Protein AF-F4SYB8-F1 (afdb_monomer_lite)

Radius of gyration: 13.74 Å; chains: 1; bounding box: 25×24×35 Å

InterPro domains:
  IPR001584 Integrase, catalytic core [PF13683] (3-46)
  IPR012337 Ribonuclease H-like superfamily [SSF53098] (3-45)

Sequence (46 aa):
MDFSRPGKPTDNALVESFNGSLRDECLNVRWFLSLEDAQEKIECWR

Structure (mmCIF, N/CA/C/O backbone):
data_AF-F4SYB8-F1
#
_entry.id   AF-F4SYB8-F1
#
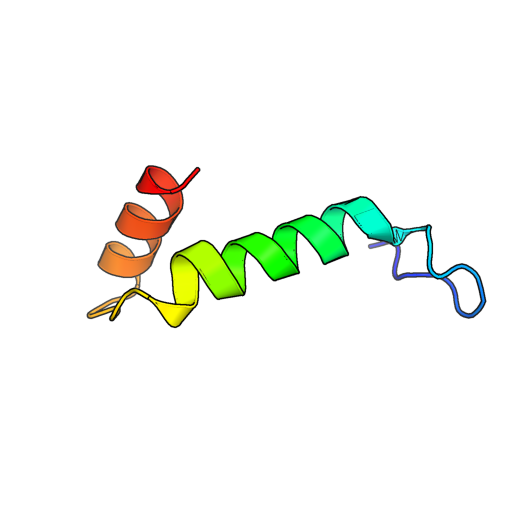loop_
_atom_site.group_PDB
_atom_site.id
_atom_site.type_symbol
_atom_site.label_atom_id
_atom_site.label_alt_id
_atom_site.label_comp_id
_atom_site.label_asym_id
_atom_site.label_entity_id
_atom_site.label_seq_id
_atom_site.pdbx_PDB_ins_code
_atom_site.Cartn_x
_atom_site.Cartn_y
_atom_site.Cartn_z
_atom_site.occupancy
_atom_site.B_iso_or_equiv
_atom_site.auth_seq_id
_atom_site.auth_comp_id
_atom_site.auth_asym_id
_atom_site.auth_atom_id
_atom_site.pdbx_PDB_model_num
ATOM 1 N N . MET A 1 1 ? 7.886 17.392 -8.394 1.00 49.84 1 MET A N 1
ATOM 2 C CA . MET A 1 1 ? 7.343 16.038 -8.602 1.00 49.84 1 MET A CA 1
ATOM 3 C C . MET A 1 1 ? 7.647 15.670 -10.036 1.00 49.84 1 MET A C 1
ATOM 5 O O . MET A 1 1 ? 7.059 16.260 -10.935 1.00 49.84 1 MET A O 1
ATOM 9 N N . ASP A 1 2 ? 8.638 14.810 -10.240 1.00 55.81 2 ASP A N 1
ATOM 10 C CA . ASP A 1 2 ? 8.978 14.269 -11.552 1.00 55.81 2 ASP A CA 1
ATOM 11 C C . ASP A 1 2 ? 7.879 13.286 -11.964 1.00 55.81 2 ASP A C 1
ATOM 13 O O . ASP A 1 2 ? 7.698 12.237 -11.353 1.00 55.81 2 ASP A O 1
ATOM 17 N N . PHE A 1 3 ? 7.081 13.672 -12.956 1.00 60.16 3 PHE A N 1
ATOM 18 C CA . PHE A 1 3 ? 6.170 12.751 -13.625 1.00 60.16 3 PHE A CA 1
ATOM 19 C C . PHE A 1 3 ? 6.965 11.912 -14.624 1.00 60.16 3 PHE A C 1
ATOM 21 O O . PHE A 1 3 ? 7.953 12.397 -15.183 1.00 60.16 3 PHE A O 1
ATOM 28 N N . SER A 1 4 ? 6.497 10.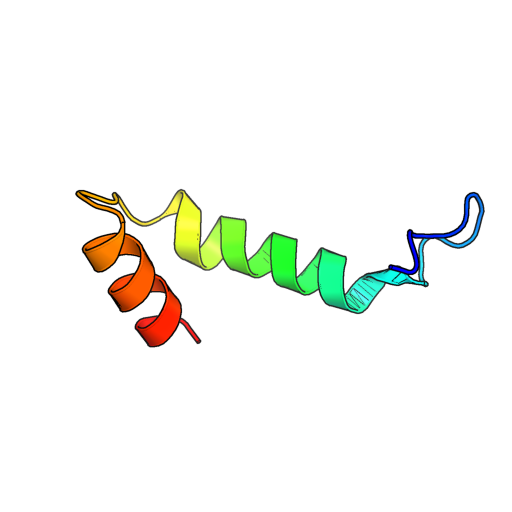690 -14.903 1.00 67.00 4 SER A N 1
ATOM 29 C CA . SER A 1 4 ? 7.031 9.872 -15.993 1.00 67.00 4 SER A CA 1
ATOM 30 C C . SER A 1 4 ? 7.108 10.722 -17.261 1.00 67.00 4 SER A C 1
ATOM 32 O O . SER A 1 4 ? 6.083 11.200 -17.763 1.00 67.00 4 SER A O 1
ATOM 34 N N . ARG A 1 5 ? 8.320 10.957 -17.765 1.00 72.94 5 ARG A N 1
ATOM 35 C CA . ARG A 1 5 ? 8.494 11.771 -18.968 1.00 72.94 5 ARG A CA 1
ATOM 36 C C . ARG A 1 5 ? 7.816 11.054 -20.138 1.00 72.94 5 ARG A C 1
ATOM 38 O O . ARG A 1 5 ? 8.083 9.863 -20.332 1.00 72.94 5 ARG A O 1
ATOM 45 N N . PRO A 1 6 ? 6.977 11.739 -20.937 1.00 65.81 6 PRO A N 1
ATOM 46 C CA . PRO A 1 6 ? 6.412 11.143 -22.141 1.00 65.81 6 PRO A CA 1
ATOM 47 C C . PRO A 1 6 ? 7.549 10.576 -23.004 1.00 65.81 6 PRO A C 1
ATOM 49 O O . PRO A 1 6 ? 8.457 11.308 -23.392 1.00 65.81 6 PRO A O 1
ATOM 52 N N . GLY A 1 7 ? 7.545 9.261 -23.239 1.00 65.88 7 GLY A N 1
ATOM 53 C CA . GLY A 1 7 ? 8.580 8.567 -24.017 1.00 65.88 7 GLY A CA 1
ATOM 54 C C . GLY A 1 7 ? 9.665 7.826 -23.220 1.00 65.88 7 GLY A C 1
ATOM 55 O O . GLY A 1 7 ? 10.509 7.183 -23.841 1.00 65.88 7 GLY A O 1
ATOM 56 N N . LYS A 1 8 ? 9.647 7.845 -21.878 1.00 64.75 8 LYS A N 1
ATOM 57 C CA . LYS A 1 8 ? 10.486 6.963 -21.038 1.00 64.75 8 LYS A CA 1
ATOM 58 C C . LYS A 1 8 ? 9.639 6.184 -20.021 1.00 64.75 8 LYS A C 1
ATOM 60 O O . LYS A 1 8 ? 9.564 6.584 -18.862 1.00 64.75 8 LYS A O 1
ATOM 65 N N . PRO A 1 9 ? 9.020 5.060 -20.432 1.00 61.16 9 PRO A N 1
ATOM 66 C CA . PRO A 1 9 ? 8.151 4.261 -19.560 1.00 61.16 9 PRO A CA 1
ATOM 67 C C . PRO A 1 9 ? 8.887 3.652 -18.358 1.00 61.16 9 PRO A C 1
ATOM 69 O O . PRO A 1 9 ? 8.269 3.309 -17.366 1.00 61.16 9 PRO A O 1
ATOM 72 N N . THR A 1 10 ? 10.215 3.546 -18.404 1.00 66.06 10 THR A N 1
ATOM 73 C CA . THR A 1 10 ? 11.017 2.982 -17.310 1.00 66.06 10 THR A CA 1
ATOM 74 C C . THR A 1 10 ? 11.356 3.964 -16.190 1.00 66.06 10 THR A C 1
ATOM 76 O O . THR A 1 10 ? 11.844 3.525 -15.153 1.00 66.06 10 THR A O 1
ATOM 79 N N . ASP A 1 11 ? 11.096 5.264 -16.357 1.00 72.25 11 ASP A N 1
ATOM 80 C CA . ASP A 1 11 ? 11.455 6.294 -15.365 1.00 72.25 11 ASP A CA 1
ATOM 81 C C . ASP A 1 11 ? 10.686 6.117 -14.038 1.00 72.25 11 ASP A C 1
ATOM 83 O O . ASP A 1 11 ? 11.171 6.503 -12.980 1.00 72.25 11 ASP A O 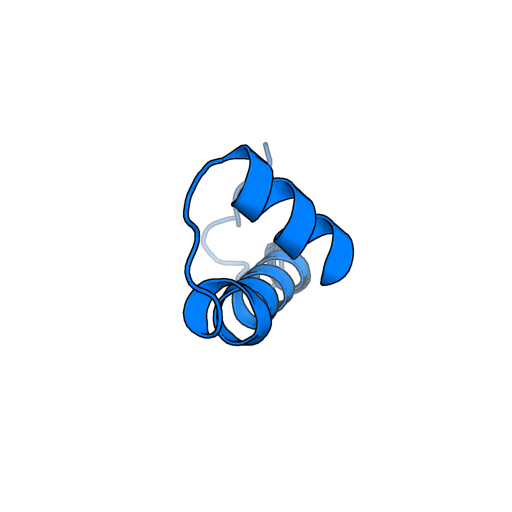1
ATOM 87 N N . ASN A 1 12 ? 9.523 5.452 -14.083 1.00 78.75 12 ASN A N 1
ATOM 88 C CA . ASN A 1 12 ? 8.654 5.213 -12.929 1.00 78.75 12 ASN A CA 1
ATOM 89 C C . ASN A 1 12 ? 8.475 3.721 -12.580 1.00 78.75 12 ASN A C 1
ATOM 91 O O . ASN A 1 12 ? 7.616 3.382 -11.768 1.00 78.75 12 ASN A O 1
ATOM 95 N N . ALA A 1 13 ? 9.279 2.821 -13.159 1.00 82.12 13 ALA A N 1
ATOM 96 C CA . ALA A 1 13 ? 9.025 1.377 -13.109 1.00 82.12 13 ALA A CA 1
ATOM 97 C C . ALA A 1 13 ? 8.922 0.803 -11.681 1.00 82.12 13 ALA A C 1
ATOM 99 O O . ALA A 1 13 ? 8.105 -0.078 -11.433 1.00 82.12 13 ALA A O 1
ATOM 100 N N . LEU A 1 14 ? 9.717 1.318 -10.733 1.00 84.94 14 LEU A N 1
ATOM 101 C CA . LEU A 1 14 ? 9.668 0.909 -9.321 1.00 84.94 14 LEU A CA 1
ATOM 102 C C . LEU A 1 14 ? 8.344 1.307 -8.652 1.00 84.94 14 LEU A C 1
ATOM 104 O O . LEU A 1 14 ? 7.756 0.538 -7.901 1.00 84.94 14 LEU A O 1
ATOM 108 N N . VAL A 1 15 ? 7.879 2.529 -8.901 1.00 85.25 15 VAL A N 1
ATOM 109 C CA . VAL A 1 15 ? 6.632 3.036 -8.317 1.00 85.25 15 VAL A CA 1
ATOM 110 C C . VAL A 1 15 ? 5.437 2.357 -8.976 1.00 85.25 15 VAL A C 1
ATOM 112 O O . VAL A 1 15 ? 4.450 2.068 -8.307 1.00 85.25 15 VAL A O 1
ATOM 115 N N . GLU A 1 16 ? 5.512 2.072 -10.276 1.00 87.69 16 GLU A N 1
ATOM 116 C CA . GLU A 1 16 ? 4.484 1.316 -10.990 1.00 87.69 16 GLU A CA 1
ATOM 117 C C . GLU A 1 16 ? 4.375 -0.120 -10.478 1.00 87.69 16 GLU A C 1
ATOM 119 O O . GLU A 1 16 ? 3.263 -0.565 -10.191 1.00 87.69 16 GLU A O 1
ATOM 124 N N . SER A 1 17 ? 5.501 -0.820 -10.292 1.00 88.69 17 SER A N 1
ATOM 125 C CA . SER A 1 17 ? 5.492 -2.177 -9.737 1.00 88.69 17 SER A CA 1
ATOM 126 C C . SER A 1 17 ? 4.995 -2.190 -8.293 1.00 88.69 17 SER A C 1
ATOM 128 O O . SER A 1 17 ? 4.111 -2.980 -7.965 1.00 88.69 17 SER A O 1
ATOM 130 N N . PHE A 1 18 ? 5.466 -1.260 -7.457 1.00 89.88 18 PHE A N 1
ATOM 131 C CA . PHE A 1 18 ? 4.991 -1.100 -6.084 1.00 89.88 18 PHE A CA 1
ATOM 132 C C . PHE A 1 18 ? 3.482 -0.839 -6.028 1.00 89.88 18 PHE A C 1
ATOM 134 O O . PHE A 1 18 ? 2.767 -1.496 -5.278 1.00 89.88 18 PHE A O 1
ATOM 141 N N . ASN A 1 19 ? 2.971 0.076 -6.856 1.00 89.44 19 ASN A N 1
ATOM 142 C CA . ASN A 1 19 ? 1.542 0.384 -6.913 1.00 89.44 19 ASN A CA 1
ATOM 143 C C . ASN A 1 19 ? 0.699 -0.785 -7.433 1.00 89.44 19 ASN A C 1
ATOM 145 O O . ASN A 1 19 ? -0.482 -0.870 -7.091 1.00 89.44 19 ASN A O 1
ATOM 149 N N . GLY A 1 20 ? 1.271 -1.632 -8.292 1.00 91.81 20 GLY A N 1
ATOM 150 C CA . GLY A 1 20 ? 0.653 -2.873 -8.746 1.00 91.81 20 GLY A CA 1
ATOM 151 C C . GLY A 1 20 ? 0.513 -3.867 -7.597 1.00 91.81 20 GLY A C 1
ATOM 152 O O . GLY A 1 20 ? -0.610 -4.236 -7.255 1.00 91.81 20 GLY A O 1
ATOM 153 N N . SER A 1 21 ? 1.630 -4.212 -6.950 1.00 93.00 21 SER A N 1
ATOM 154 C CA . SER A 1 21 ? 1.663 -5.117 -5.793 1.00 93.00 21 SER A CA 1
ATOM 155 C C . SER A 1 21 ? 0.797 -4.623 -4.639 1.00 93.00 21 SER A C 1
ATOM 157 O O . SER A 1 21 ? -0.024 -5.371 -4.125 1.00 93.00 21 SER A O 1
ATOM 159 N N . LEU A 1 22 ? 0.883 -3.342 -4.271 1.00 92.56 22 LEU A N 1
ATOM 160 C CA . LEU A 1 22 ? 0.060 -2.773 -3.201 1.00 92.56 22 LEU A CA 1
ATOM 161 C C . LEU A 1 22 ? -1.439 -2.938 -3.487 1.00 92.56 22 LEU A C 1
ATOM 163 O O . LEU A 1 22 ? -2.219 -3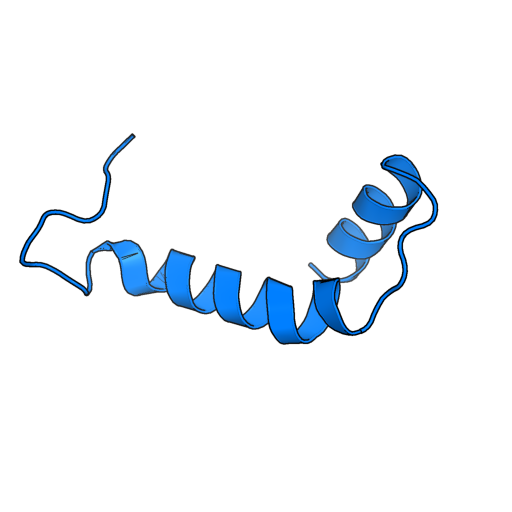.233 -2.582 1.00 92.56 22 LEU A O 1
ATOM 167 N N . ARG A 1 23 ? -1.870 -2.755 -4.738 1.00 93.69 23 ARG A N 1
ATOM 168 C CA . ARG A 1 23 ? -3.284 -2.918 -5.092 1.00 93.69 23 ARG A CA 1
ATOM 169 C C . ARG A 1 23 ? -3.715 -4.371 -5.051 1.00 93.69 23 ARG A C 1
ATOM 171 O O . ARG A 1 23 ? -4.710 -4.665 -4.397 1.00 93.69 23 ARG A O 1
ATOM 178 N N . ASP A 1 24 ? -2.996 -5.237 -5.755 1.00 94.44 24 ASP A N 1
ATOM 179 C CA . ASP A 1 24 ? -3.388 -6.635 -5.911 1.00 94.44 24 ASP A CA 1
ATOM 180 C C . ASP A 1 24 ? -3.282 -7.390 -4.591 1.00 94.44 24 ASP A C 1
ATOM 182 O O . ASP A 1 24 ? -4.219 -8.057 -4.159 1.00 94.44 24 ASP A O 1
ATOM 186 N N . GLU A 1 25 ? -2.168 -7.187 -3.897 1.00 92.31 25 GLU A N 1
ATOM 187 C CA . GLU A 1 25 ? -1.869 -7.922 -2.690 1.00 92.31 25 GLU A CA 1
ATOM 188 C C . GLU A 1 25 ? -2.552 -7.287 -1.498 1.00 92.31 25 GLU A C 1
ATOM 190 O O . GLU A 1 25 ? -3.113 -8.040 -0.724 1.00 92.31 25 GLU A O 1
ATOM 195 N N . CYS A 1 26 ? -2.562 -5.956 -1.328 1.00 91.88 26 CYS A N 1
ATOM 196 C CA . CYS A 1 26 ? -3.118 -5.313 -0.133 1.00 91.88 26 CYS A CA 1
ATOM 197 C C . CYS A 1 26 ? -4.557 -4.825 -0.300 1.00 91.88 26 CYS A C 1
ATOM 199 O O . CYS A 1 26 ? -5.465 -5.304 0.382 1.00 91.88 26 CYS A O 1
ATOM 201 N N . LEU A 1 27 ? -4.774 -3.855 -1.183 1.00 91.44 27 LEU A N 1
ATOM 202 C CA . LEU A 1 27 ? -6.029 -3.102 -1.212 1.00 91.44 27 LEU A CA 1
ATOM 203 C C . LEU A 1 27 ? -7.214 -3.928 -1.728 1.00 91.44 27 LEU A C 1
ATOM 205 O O . LEU A 1 27 ? -8.323 -3.756 -1.236 1.00 91.44 27 LEU A O 1
ATOM 209 N N . ASN A 1 28 ? -6.992 -4.840 -2.677 1.00 91.44 28 ASN A N 1
ATOM 210 C CA . ASN A 1 28 ? -8.065 -5.630 -3.287 1.00 91.44 28 ASN A CA 1
ATOM 211 C C . ASN A 1 28 ? -8.530 -6.812 -2.425 1.00 91.44 28 ASN A C 1
ATOM 213 O O . ASN A 1 28 ? -9.653 -7.282 -2.595 1.00 91.44 28 ASN A O 1
ATOM 217 N N . VAL A 1 29 ? -7.698 -7.304 -1.502 1.00 90.75 29 VAL A N 1
ATOM 218 C CA . VAL A 1 29 ? -8.030 -8.476 -0.665 1.00 90.75 29 VAL A CA 1
ATOM 219 C C . VAL A 1 29 ? -8.556 -8.102 0.723 1.00 90.75 29 VAL A C 1
ATOM 221 O O . VAL A 1 29 ? -8.908 -8.981 1.508 1.00 90.75 29 VAL A O 1
ATOM 224 N N . ARG A 1 30 ? -8.589 -6.806 1.057 1.00 88.38 30 ARG A N 1
ATOM 225 C CA . ARG A 1 30 ? -8.989 -6.290 2.371 1.00 88.38 30 ARG A CA 1
ATOM 226 C C . ARG A 1 30 ? -10.163 -5.332 2.242 1.00 88.38 30 ARG A C 1
ATOM 228 O O . ARG A 1 30 ? -10.167 -4.438 1.407 1.00 88.38 30 ARG A O 1
ATOM 235 N N . TRP A 1 31 ? -11.129 -5.485 3.140 1.00 91.94 31 TRP A N 1
ATOM 236 C CA . TRP A 1 31 ? -12.154 -4.472 3.370 1.00 91.94 31 TRP A CA 1
ATOM 237 C C . TRP A 1 31 ? -11.648 -3.461 4.388 1.00 91.94 31 TRP A C 1
ATOM 239 O O . TRP A 1 31 ? -11.065 -3.857 5.402 1.00 91.94 31 TRP A O 1
ATOM 249 N N . PHE A 1 32 ? -11.899 -2.180 4.132 1.00 92.38 32 PHE A N 1
ATOM 250 C CA . PHE A 1 32 ? -11.542 -1.091 5.032 1.00 92.38 32 PHE A CA 1
ATOM 251 C C . PHE A 1 32 ? -12.797 -0.501 5.660 1.00 92.38 32 PHE A C 1
ATOM 253 O O . PHE A 1 32 ? -13.738 -0.139 4.953 1.00 92.38 32 PHE A O 1
ATOM 260 N N . LEU A 1 33 ? -12.815 -0.429 6.986 1.00 90.00 33 LEU A N 1
ATOM 261 C CA . LEU A 1 33 ? -13.956 0.082 7.750 1.00 90.00 33 LEU A CA 1
ATOM 262 C C . LEU A 1 33 ? -13.816 1.577 8.065 1.00 90.00 33 LEU A C 1
ATOM 264 O O . LEU A 1 33 ? -14.814 2.267 8.266 1.00 90.00 33 LEU A O 1
ATOM 268 N N . SER A 1 34 ? -12.583 2.081 8.097 1.00 93.62 34 SER A N 1
ATOM 269 C CA . SER A 1 34 ? -12.242 3.479 8.355 1.00 93.62 34 SER A CA 1
ATOM 270 C C . SER A 1 34 ? -10.853 3.806 7.793 1.00 93.62 34 SER A C 1
ATOM 272 O O . SER A 1 34 ? -10.123 2.919 7.348 1.00 93.62 34 SER A O 1
ATOM 274 N N . LEU A 1 35 ? -10.473 5.088 7.813 1.00 93.81 35 LEU A N 1
ATOM 275 C CA . LEU A 1 35 ? -9.115 5.501 7.442 1.00 93.81 35 LEU A CA 1
ATOM 276 C C . LEU A 1 35 ? -8.057 4.945 8.404 1.00 93.81 35 LEU A C 1
ATOM 278 O O . LEU A 1 35 ? -6.997 4.539 7.948 1.00 93.81 35 LEU A O 1
ATOM 282 N N . GLU A 1 36 ? -8.357 4.885 9.702 1.00 95.38 36 GLU A N 1
ATOM 283 C CA . GLU A 1 36 ? -7.455 4.324 10.717 1.00 95.38 36 GLU A CA 1
ATOM 284 C C . GLU A 1 36 ? -7.207 2.827 10.473 1.00 95.38 36 GLU A C 1
ATOM 286 O O . GLU A 1 36 ? -6.063 2.384 10.430 1.00 95.38 36 GLU A O 1
ATOM 291 N N . ASP A 1 37 ? -8.271 2.071 10.188 1.00 92.81 37 ASP A N 1
ATOM 292 C CA . ASP A 1 37 ? -8.196 0.651 9.826 1.00 92.81 37 ASP A CA 1
ATOM 293 C C . ASP A 1 37 ? -7.400 0.429 8.527 1.00 92.81 37 ASP A C 1
ATOM 295 O O . ASP A 1 37 ? -6.627 -0.523 8.411 1.00 92.81 37 ASP A O 1
ATOM 299 N N . ALA A 1 38 ? -7.532 1.334 7.552 1.00 92.38 38 ALA A N 1
ATOM 300 C CA . ALA A 1 38 ? -6.712 1.304 6.346 1.00 92.38 38 ALA A CA 1
ATOM 301 C C . ALA A 1 38 ? -5.232 1.572 6.634 1.00 92.38 38 ALA A C 1
ATOM 303 O O . ALA A 1 38 ? -4.382 0.863 6.098 1.00 92.38 38 ALA A O 1
ATOM 304 N N . GLN A 1 39 ? -4.918 2.548 7.488 1.00 94.19 39 GLN A N 1
ATOM 305 C CA . GLN A 1 39 ? -3.541 2.837 7.884 1.00 94.19 39 GLN A CA 1
ATOM 306 C C . GLN A 1 39 ? -2.910 1.640 8.597 1.00 94.19 39 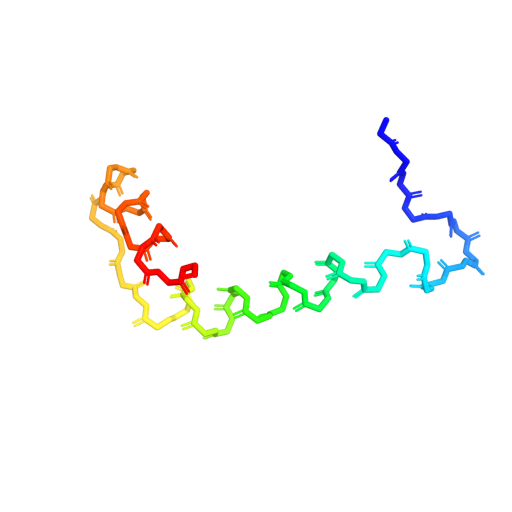GLN A C 1
ATOM 308 O O . GLN A 1 39 ? -1.834 1.212 8.195 1.00 94.19 39 GLN A O 1
ATOM 313 N N . GLU A 1 40 ? -3.596 1.040 9.572 1.00 94.50 40 GLU A N 1
ATOM 314 C CA . GLU A 1 40 ? -3.090 -0.138 10.288 1.00 94.50 40 GLU A CA 1
ATOM 315 C C . GLU A 1 40 ? -2.813 -1.311 9.334 1.00 94.50 40 GLU A C 1
ATOM 317 O O . GLU A 1 40 ? -1.741 -1.917 9.364 1.00 94.50 40 GLU A O 1
ATOM 322 N N . LYS A 1 41 ? -3.749 -1.604 8.425 1.00 91.81 41 LYS A N 1
ATOM 323 C CA . LYS A 1 41 ? -3.607 -2.699 7.453 1.00 91.81 41 LYS A CA 1
ATOM 324 C C . LYS A 1 41 ? -2.502 -2.460 6.427 1.00 91.81 41 LYS A C 1
ATOM 326 O O . LYS A 1 41 ? -1.873 -3.428 6.003 1.00 91.81 41 LYS A O 1
ATOM 331 N N . ILE A 1 42 ? -2.277 -1.211 6.016 1.00 92.56 42 ILE A N 1
ATOM 332 C CA . ILE A 1 42 ? -1.184 -0.846 5.104 1.00 92.56 42 ILE A CA 1
ATOM 333 C C . ILE A 1 42 ? 0.164 -0.948 5.826 1.00 92.56 42 ILE A C 1
ATOM 335 O O . ILE A 1 42 ? 1.092 -1.532 5.273 1.00 92.56 42 ILE A O 1
ATOM 339 N N . GLU A 1 43 ? 0.266 -0.460 7.066 1.00 92.12 43 GLU A N 1
ATOM 340 C CA . GLU A 1 43 ? 1.484 -0.596 7.880 1.00 92.12 43 GLU A CA 1
ATOM 341 C C . GLU A 1 43 ? 1.809 -2.065 8.184 1.00 92.12 43 GLU A C 1
ATOM 343 O O . GLU A 1 43 ? 2.972 -2.451 8.179 1.00 92.12 43 GLU A O 1
ATOM 348 N N . CYS A 1 44 ? 0.793 -2.909 8.386 1.00 90.31 44 CYS A N 1
ATOM 349 C CA . CYS A 1 44 ? 0.973 -4.349 8.574 1.00 90.31 44 CYS A CA 1
ATOM 350 C C . CYS A 1 44 ? 1.364 -5.092 7.282 1.00 90.31 44 CYS A C 1
ATOM 352 O O . CYS A 1 44 ? 1.924 -6.184 7.355 1.00 90.31 44 CYS A O 1
ATOM 354 N N . TRP A 1 45 ? 1.020 -4.560 6.104 1.00 90.19 45 TRP A N 1
ATOM 355 C CA . TRP A 1 45 ? 1.394 -5.154 4.813 1.00 90.19 45 TRP A CA 1
ATOM 356 C C . TRP A 1 45 ? 2.833 -4.822 4.400 1.00 90.19 45 TRP A C 1
ATOM 358 O O . TRP A 1 45 ? 3.421 -5.578 3.629 1.00 90.19 45 TRP A O 1
ATOM 368 N N . ARG A 1 46 ? 3.358 -3.692 4.886 1.00 81.12 46 ARG A N 1
ATOM 369 C CA . ARG A 1 46 ? 4.689 -3.174 4.565 1.00 81.12 46 ARG A CA 1
ATOM 370 C C . ARG A 1 46 ? 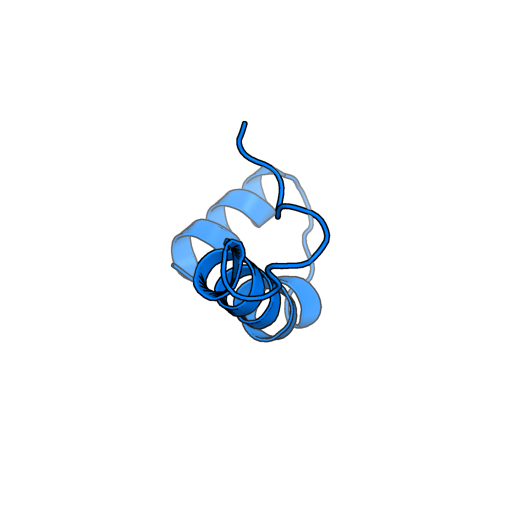5.827 -4.148 4.879 1.00 81.12 46 ARG A C 1
ATOM 372 O O . ARG A 1 46 ? 5.782 -4.816 5.933 1.00 81.12 46 ARG A O 1
#

Organism: NCBI:txid656417

Secondary structure (DSSP, 8-state):
-----TT-GGGGHHHHHHHHHIIIIIITT---SSHHHHHHHHHHH-

Foldseek 3Di:
DDDQPVPRPPPCVVVVVVVVCCVVVQVVVDDAPDPVSVVVSSVVVD

pLDDT: mean 84.11, std 12.29, range [49.84, 95.38]